Protein AF-A0A919UMD5-F1 (afdb_monomer)

Radius of gyration: 18.39 Å; Cα contacts (8 Å, |Δi|>4): 105; chains: 1; bounding box: 51×34×50 Å

Nearest PDB structures (foldseek):
  8zgt-assembly1_B  TM=4.978E-01  e=3.846E-01  Rattus norvegicus
  8yrj-assembly1_B  TM=5.321E-01  e=6.167E-01  Mus musculus
  2yfb-assembly1_A  TM=6.103E-01  e=1.505E+00  Pseudomonas putida KT2440
  7tvb-assembly1_A  TM=2.562E-01  e=6.541E+00  Homo sapiens

Foldseek 3Di:
DDPPPPVVVCVLVVLLVVLLVLLVQLLVLLVVLVVVCVVVVVVVVCVVPPDPVVVCLSVVLSVLSVVLSVLSVVCVVVVDLVSLVVSLVSLVVSLVSLVVVVVVCVVVPPPPPDDPPDPSVVSSVSSNVSSVSSNVSSVCSSVPDDD

Organism: NCBI:txid1070424

Secondary structure (DSSP, 8-state):
---TTHHHHHHHHHHHHHHHHHHHHHHHHHHHHHHHHHHTTHHHHHTTS--SHHHHHHHHHHHHHHHHHHHHHHHHHH--HHHHHHHHHHHHHHHHHHHHHHHHHHHTTTS--SS--SSHHHHHHHHHHHHHHHHHHHHHHHHTS--

Structure (mmCIF, N/CA/C/O backbone):
data_AF-A0A919UMD5-F1
#
_entry.id   AF-A0A919UMD5-F1
#
loop_
_atom_site.group_PDB
_atom_site.id
_atom_site.type_symbol
_atom_site.label_atom_id
_atom_site.label_alt_id
_atom_site.label_comp_id
_atom_site.label_asym_id
_atom_site.label_entity_id
_atom_site.label_seq_id
_atom_site.pdbx_PDB_ins_code
_atom_site.Cartn_x
_atom_site.Cartn_y
_atom_site.Cartn_z
_atom_site.occupancy
_atom_site.B_iso_or_equiv
_atom_site.auth_seq_id
_atom_site.auth_comp_id
_atom_site.auth_asym_id
_atom_site.auth_atom_id
_atom_site.pdbx_PDB_model_num
ATOM 1 N N . MET A 1 1 ? -27.221 18.676 26.103 1.00 47.53 1 MET A N 1
ATOM 2 C CA . MET A 1 1 ? -26.793 17.332 25.653 1.00 47.53 1 MET A CA 1
ATOM 3 C C . MET A 1 1 ? -26.231 17.455 24.243 1.00 47.53 1 MET A C 1
ATOM 5 O O . MET A 1 1 ? -26.995 17.707 23.324 1.00 47.53 1 MET A O 1
ATOM 9 N N . ARG A 1 2 ? -24.902 17.397 24.080 1.00 59.81 2 ARG A N 1
ATOM 10 C CA . ARG A 1 2 ? -24.241 17.386 22.762 1.00 59.81 2 ARG A CA 1
ATOM 11 C C . ARG A 1 2 ? -24.218 15.945 22.226 1.00 59.81 2 ARG A C 1
ATOM 13 O O . ARG A 1 2 ? -23.910 15.051 23.014 1.00 59.81 2 ARG A O 1
ATOM 20 N N . PRO A 1 3 ? -24.485 15.699 20.934 1.00 51.59 3 PRO A N 1
ATOM 21 C CA . PRO A 1 3 ? -24.317 14.384 20.320 1.00 51.59 3 PRO A CA 1
ATOM 22 C C . PRO A 1 3 ? -22.816 14.078 20.128 1.00 51.59 3 PRO A C 1
ATOM 24 O O . PRO A 1 3 ? -22.292 14.134 19.024 1.00 51.59 3 PRO A O 1
ATOM 27 N N . MET A 1 4 ? -22.106 13.765 21.217 1.00 54.00 4 MET A N 1
ATOM 28 C CA . MET A 1 4 ? -20.642 13.551 21.252 1.00 54.00 4 MET A CA 1
ATOM 29 C C . MET A 1 4 ? -20.186 12.188 20.679 1.00 54.00 4 MET A C 1
ATOM 31 O O . MET A 1 4 ? -19.020 11.824 20.807 1.00 54.00 4 MET A O 1
ATOM 35 N N . GLY A 1 5 ? -21.090 11.404 20.080 1.00 57.06 5 GLY A N 1
ATOM 36 C CA . GLY A 1 5 ? -20.786 10.052 19.582 1.00 57.06 5 GLY A CA 1
ATOM 37 C C . GLY A 1 5 ? -20.466 9.964 18.086 1.00 57.06 5 GLY A C 1
ATOM 38 O O . GLY A 1 5 ? -19.832 9.008 17.652 1.00 57.06 5 GLY A O 1
ATOM 39 N N . GLY A 1 6 ? -20.900 10.939 17.280 1.00 58.72 6 GLY A N 1
ATOM 40 C CA . GLY A 1 6 ? -20.757 10.874 15.819 1.00 58.72 6 GLY A CA 1
ATOM 41 C C . GLY A 1 6 ? -19.375 11.286 15.308 1.00 58.72 6 GLY A C 1
ATOM 42 O O . GLY A 1 6 ? -18.856 10.678 14.373 1.00 58.72 6 GLY A O 1
ATOM 43 N N . GLU A 1 7 ? -18.770 12.304 15.921 1.00 61.91 7 GLU A N 1
ATOM 44 C CA . GLU A 1 7 ? -17.455 12.829 15.524 1.00 61.91 7 GLU A CA 1
ATOM 45 C C . GLU A 1 7 ? -16.326 11.885 15.941 1.00 61.91 7 GLU A C 1
ATOM 47 O O . GLU A 1 7 ? -15.497 11.526 15.115 1.00 61.91 7 GLU A O 1
ATOM 52 N N . THR A 1 8 ? -16.366 11.359 17.165 1.00 62.41 8 THR A N 1
ATOM 53 C CA . THR A 1 8 ? -15.371 10.407 17.687 1.00 62.41 8 THR A CA 1
ATOM 54 C C . THR A 1 8 ? -15.367 9.073 16.933 1.00 62.41 8 THR A C 1
ATOM 56 O O . THR A 1 8 ? -14.301 8.518 16.668 1.00 62.41 8 THR A O 1
ATOM 59 N N . TYR A 1 9 ? -16.535 8.574 16.509 1.00 60.91 9 TYR A N 1
ATOM 60 C CA . TYR A 1 9 ? -16.622 7.377 15.664 1.00 60.91 9 TYR A CA 1
ATOM 61 C C . TYR A 1 9 ? -16.077 7.630 14.250 1.00 60.91 9 TYR A C 1
ATOM 63 O O . TYR A 1 9 ? -15.362 6.795 13.693 1.00 60.91 9 TYR A O 1
ATOM 71 N N . ARG A 1 10 ? -16.372 8.805 13.674 1.00 63.84 10 ARG A N 1
ATOM 72 C CA . ARG A 1 10 ? -15.815 9.229 12.382 1.00 63.84 10 ARG A CA 1
ATOM 73 C C . ARG A 1 10 ? -14.301 9.386 12.444 1.00 63.84 10 ARG A C 1
ATOM 75 O O . ARG A 1 10 ? -13.633 8.904 11.540 1.00 63.84 10 ARG A O 1
ATOM 82 N N . GLU A 1 11 ? -13.768 9.985 13.503 1.00 63.88 11 GLU A N 1
ATOM 83 C CA . GLU A 1 11 ? -12.326 10.139 13.724 1.00 63.88 11 GLU A CA 1
ATOM 84 C C . GLU A 1 11 ? -11.624 8.784 13.901 1.00 63.88 11 GLU A C 1
ATOM 86 O O . GLU A 1 11 ? -10.586 8.548 13.280 1.00 63.88 11 GLU A O 1
ATOM 91 N N . GLY A 1 12 ? -12.226 7.858 14.658 1.00 69.06 12 GLY A N 1
ATOM 92 C CA . GLY A 1 12 ? -11.695 6.505 14.852 1.00 69.06 12 GLY A CA 1
ATOM 93 C C . GLY A 1 12 ? -11.675 5.658 13.573 1.00 69.06 12 GLY A C 1
ATOM 94 O O . GLY A 1 12 ? -10.725 4.911 13.339 1.00 69.06 12 GLY A O 1
ATOM 95 N N . ALA A 1 13 ? -12.686 5.799 12.709 1.00 75.38 13 ALA A N 1
ATOM 96 C CA . ALA A 1 13 ? -12.764 5.093 11.427 1.00 75.38 13 ALA A CA 1
ATOM 97 C C . ALA A 1 13 ? -12.018 5.804 10.280 1.00 75.38 13 ALA A C 1
ATOM 99 O O . ALA A 1 13 ? -11.742 5.188 9.248 1.00 75.38 13 ALA A O 1
ATOM 100 N N . PHE A 1 14 ? -11.654 7.079 10.443 1.00 86.88 14 PHE A N 1
ATOM 101 C CA . PHE A 1 14 ? -11.037 7.880 9.387 1.00 86.88 14 PHE A CA 1
ATOM 102 C C . PHE A 1 14 ? -9.662 7.348 8.980 1.00 86.88 14 PHE A C 1
ATOM 104 O O . PHE A 1 14 ? -9.440 7.061 7.805 1.00 86.88 14 PHE A O 1
ATOM 111 N N . VAL A 1 15 ? -8.746 7.159 9.937 1.00 89.50 15 VAL A N 1
ATOM 112 C CA . VAL A 1 15 ? -7.371 6.715 9.636 1.00 89.50 15 VAL A CA 1
ATOM 113 C C . VAL A 1 15 ? -7.352 5.346 8.937 1.00 89.50 15 VAL A C 1
ATOM 115 O O . VAL A 1 15 ? -6.678 5.236 7.910 1.00 89.50 15 VAL A O 1
ATOM 118 N N . PRO A 1 16 ? -8.117 4.324 9.379 1.00 89.62 16 PRO A N 1
ATOM 119 C CA . PRO A 1 16 ? -8.166 3.039 8.683 1.00 89.62 16 PRO A CA 1
ATOM 120 C C . PRO A 1 16 ? -8.703 3.097 7.245 1.00 89.62 16 PRO A C 1
ATOM 122 O O . PRO A 1 16 ? -8.211 2.377 6.371 1.00 89.62 16 PRO A O 1
ATOM 125 N N . ILE A 1 17 ? -9.684 3.967 6.981 1.00 91.06 17 ILE A N 1
ATOM 126 C CA . ILE A 1 17 ? -10.251 4.167 5.640 1.00 91.06 17 ILE A CA 1
ATOM 127 C C . ILE A 1 17 ? -9.259 4.910 4.741 1.00 91.06 17 ILE A C 1
ATOM 129 O O . ILE A 1 17 ? -9.050 4.520 3.593 1.00 91.06 17 ILE A O 1
ATOM 133 N N . VAL A 1 18 ? -8.605 5.953 5.257 1.00 93.75 18 VAL A N 1
ATOM 134 C CA . VAL A 1 18 ? -7.572 6.688 4.513 1.00 93.75 18 VAL A CA 1
ATOM 135 C C . VAL A 1 18 ? -6.376 5.776 4.219 1.00 93.75 18 VAL A C 1
ATOM 137 O O . VAL A 1 18 ? -5.844 5.816 3.110 1.00 93.75 18 VAL A O 1
ATOM 140 N N . ALA A 1 19 ? -6.005 4.894 5.155 1.00 92.69 19 ALA A N 1
ATOM 141 C CA . ALA A 1 19 ? -4.999 3.856 4.938 1.00 92.69 19 ALA A CA 1
ATOM 142 C C . ALA A 1 19 ? -5.387 2.931 3.776 1.00 92.69 19 ALA A C 1
ATOM 144 O O . ALA A 1 19 ? -4.575 2.702 2.879 1.00 92.69 19 ALA A O 1
ATOM 145 N N . LEU A 1 20 ? -6.638 2.453 3.754 1.00 93.25 20 LEU A N 1
ATOM 146 C CA . LEU A 1 20 ? -7.157 1.618 2.670 1.00 93.25 20 LEU A CA 1
ATOM 147 C C . LEU A 1 20 ? -7.097 2.350 1.322 1.00 93.25 20 LEU A C 1
ATOM 149 O O . LEU A 1 20 ? -6.622 1.784 0.341 1.00 93.25 20 LEU A O 1
ATOM 153 N N . ALA A 1 21 ? -7.540 3.608 1.269 1.00 93.50 21 ALA A N 1
ATOM 154 C CA . ALA A 1 21 ? -7.534 4.405 0.044 1.00 93.50 21 ALA A CA 1
ATOM 155 C C . ALA A 1 21 ? -6.109 4.649 -0.484 1.00 93.50 21 ALA A C 1
ATOM 157 O O . ALA A 1 21 ? -5.849 4.464 -1.675 1.00 93.50 21 ALA A O 1
ATOM 158 N N . ALA A 1 22 ? -5.170 5.007 0.398 1.00 92.50 22 ALA A N 1
ATOM 159 C CA . ALA A 1 22 ? -3.763 5.184 0.044 1.00 92.50 22 ALA A CA 1
ATOM 160 C C . ALA A 1 22 ? -3.136 3.875 -0.461 1.00 92.50 22 ALA A C 1
ATOM 162 O O . ALA A 1 22 ? -2.415 3.872 -1.461 1.00 92.50 22 ALA A O 1
ATOM 163 N N . TRP A 1 23 ? -3.447 2.751 0.190 1.00 95.25 23 TRP A N 1
ATOM 164 C CA . TRP A 1 23 ? -2.954 1.437 -0.213 1.00 95.25 23 TRP A CA 1
ATOM 165 C C . TRP A 1 23 ? -3.541 1.002 -1.562 1.00 95.25 23 TRP A C 1
ATOM 167 O O . TRP A 1 23 ? -2.799 0.549 -2.432 1.00 95.25 23 TRP A O 1
ATOM 177 N N . LEU A 1 24 ? -4.838 1.214 -1.799 1.00 93.50 24 LEU A N 1
ATOM 178 C CA . LEU A 1 24 ? -5.470 0.964 -3.098 1.00 93.50 24 LEU A CA 1
ATOM 179 C C . LEU A 1 24 ? -4.821 1.791 -4.209 1.00 93.50 24 LEU A C 1
ATOM 181 O O . LEU A 1 24 ? -4.484 1.246 -5.259 1.00 93.50 24 LEU A O 1
ATOM 185 N N . LEU A 1 25 ? -4.581 3.083 -3.970 1.00 93.00 25 LEU A N 1
ATOM 186 C CA . LEU A 1 25 ? -3.868 3.937 -4.917 1.00 93.00 25 LEU A CA 1
ATOM 187 C C . LEU A 1 25 ? -2.471 3.377 -5.220 1.00 93.00 25 LEU A C 1
ATOM 189 O O . LEU A 1 25 ? -2.107 3.235 -6.388 1.00 93.00 25 LEU A O 1
ATOM 193 N N . ALA A 1 26 ? -1.709 2.999 -4.189 1.00 90.62 26 ALA A N 1
ATOM 194 C CA . ALA A 1 26 ? -0.398 2.381 -4.363 1.00 90.62 26 ALA A CA 1
ATOM 195 C C . ALA A 1 26 ? -0.486 1.093 -5.199 1.00 90.62 26 ALA A C 1
ATOM 197 O O . ALA A 1 26 ? 0.316 0.910 -6.118 1.00 90.62 26 ALA A O 1
ATOM 198 N N . ALA A 1 27 ? -1.477 0.237 -4.933 1.00 89.94 27 ALA A N 1
ATOM 199 C CA . ALA A 1 27 ? -1.697 -1.015 -5.649 1.00 89.94 27 ALA A CA 1
ATOM 200 C C . ALA A 1 27 ? -2.029 -0.781 -7.130 1.00 89.94 27 ALA A C 1
ATOM 202 O O . ALA A 1 27 ? -1.385 -1.375 -7.995 1.00 89.94 27 A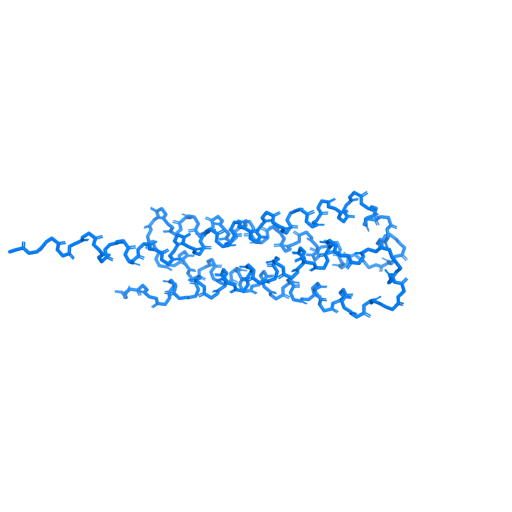LA A O 1
ATOM 203 N N . PHE A 1 28 ? -2.957 0.128 -7.447 1.00 91.75 28 PHE A N 1
ATOM 204 C CA . PHE A 1 28 ? -3.314 0.444 -8.834 1.00 91.75 28 PHE A CA 1
ATOM 205 C C . PHE A 1 28 ? -2.136 1.022 -9.619 1.00 91.75 28 PHE A C 1
ATOM 207 O O . PHE A 1 28 ? -1.865 0.581 -10.738 1.00 91.75 28 PHE A O 1
ATOM 214 N N . VAL A 1 29 ? -1.391 1.965 -9.031 1.00 88.69 29 VAL A N 1
ATOM 215 C CA . VAL A 1 29 ? -0.201 2.531 -9.683 1.00 88.69 29 VAL A CA 1
ATOM 216 C C . VAL A 1 29 ? 0.875 1.453 -9.870 1.00 88.69 29 VAL A C 1
ATOM 218 O O . VAL A 1 29 ? 1.492 1.384 -10.933 1.00 88.69 29 VAL A O 1
ATOM 221 N N . GLY A 1 30 ? 1.068 0.568 -8.886 1.00 85.31 30 GLY A N 1
ATOM 222 C CA . GLY A 1 30 ? 2.010 -0.552 -8.971 1.00 85.31 30 GLY A CA 1
ATOM 223 C C . GLY A 1 30 ? 1.658 -1.545 -10.083 1.00 85.31 30 GLY A C 1
ATOM 224 O O . GLY A 1 30 ? 2.518 -1.907 -10.886 1.00 85.31 30 GLY A O 1
ATOM 225 N N . ILE A 1 31 ? 0.381 -1.925 -10.196 1.00 87.88 31 ILE A N 1
ATOM 226 C CA . ILE A 1 31 ? -0.125 -2.794 -11.270 1.00 87.88 31 ILE A CA 1
ATOM 227 C C . ILE A 1 31 ? 0.053 -2.124 -12.637 1.00 87.88 31 ILE A C 1
ATOM 229 O O . ILE A 1 31 ? 0.506 -2.769 -13.581 1.00 87.88 31 ILE A O 1
ATOM 233 N N . TYR A 1 32 ? -0.233 -0.824 -12.752 1.00 86.81 32 TYR A N 1
ATOM 234 C CA . TYR A 1 32 ? -0.008 -0.071 -13.987 1.00 86.81 32 TYR A CA 1
ATOM 235 C C . TYR A 1 32 ? 1.472 -0.067 -14.405 1.00 86.81 32 TYR A C 1
ATOM 237 O O . TYR A 1 32 ? 1.793 -0.277 -15.578 1.00 86.81 32 TYR A O 1
ATOM 245 N N . LEU A 1 33 ? 2.392 0.131 -13.454 1.00 84.75 33 LEU A N 1
ATOM 246 C CA . LEU A 1 33 ? 3.833 0.052 -13.705 1.00 84.75 33 LEU A CA 1
ATOM 247 C C . LEU A 1 33 ? 4.252 -1.347 -14.173 1.00 84.75 33 LEU A C 1
ATOM 249 O O . LEU A 1 33 ? 5.007 -1.457 -15.142 1.00 84.75 33 LEU A O 1
ATOM 253 N N . LEU A 1 34 ? 3.724 -2.398 -13.538 1.00 84.81 34 LEU A N 1
ATOM 254 C CA . LEU A 1 34 ? 3.973 -3.787 -13.923 1.00 84.81 34 LEU A CA 1
ATOM 255 C C . LEU A 1 34 ? 3.461 -4.080 -15.339 1.00 84.81 34 LEU A C 1
ATOM 257 O O . LEU A 1 34 ? 4.195 -4.639 -16.153 1.00 84.81 34 LEU A O 1
ATOM 261 N N . TYR A 1 35 ? 2.244 -3.641 -15.663 1.00 84.81 35 TYR A N 1
ATOM 262 C CA . TYR A 1 35 ? 1.650 -3.792 -16.991 1.00 84.81 35 TYR A CA 1
ATOM 263 C C . TYR A 1 35 ? 2.474 -3.088 -18.075 1.00 84.81 35 TYR A C 1
ATOM 265 O O . TYR A 1 35 ? 2.750 -3.670 -19.126 1.00 84.81 35 TYR A O 1
ATOM 273 N N . ARG A 1 36 ? 2.920 -1.848 -17.825 1.00 82.19 36 ARG A N 1
ATOM 274 C CA . ARG A 1 36 ? 3.773 -1.113 -18.773 1.00 82.19 36 ARG A CA 1
ATOM 275 C C . ARG A 1 36 ? 5.127 -1.775 -18.971 1.00 82.19 36 ARG A C 1
ATOM 277 O O . ARG A 1 36 ? 5.613 -1.831 -20.098 1.00 82.19 36 ARG A O 1
ATOM 284 N N . TRP A 1 37 ? 5.726 -2.285 -17.899 1.00 80.06 37 TRP A N 1
ATOM 285 C CA . TRP A 1 37 ? 6.974 -3.036 -17.985 1.00 80.06 37 TRP A CA 1
ATOM 286 C C . TRP A 1 37 ? 6.803 -4.328 -18.797 1.00 80.06 37 TRP A C 1
ATOM 288 O O . TRP A 1 37 ? 7.636 -4.628 -19.653 1.00 80.06 37 TRP A O 1
ATOM 298 N N . LEU A 1 38 ? 5.695 -5.047 -18.595 1.00 79.88 38 LEU A N 1
ATOM 299 C CA . LEU A 1 38 ? 5.366 -6.262 -19.338 1.00 79.88 38 LEU A CA 1
ATOM 300 C C . LEU A 1 38 ? 5.149 -5.971 -20.833 1.00 79.88 38 LEU A C 1
ATOM 302 O O . LEU A 1 38 ? 5.767 -6.611 -21.682 1.00 79.88 38 LEU A O 1
ATOM 306 N N . SER A 1 39 ? 4.358 -4.938 -21.140 1.00 78.81 39 SER A N 1
ATOM 307 C CA . SER A 1 39 ? 4.057 -4.485 -22.507 1.00 78.81 39 SER A CA 1
ATOM 308 C C . SER A 1 39 ? 5.297 -3.972 -23.250 1.00 78.81 39 S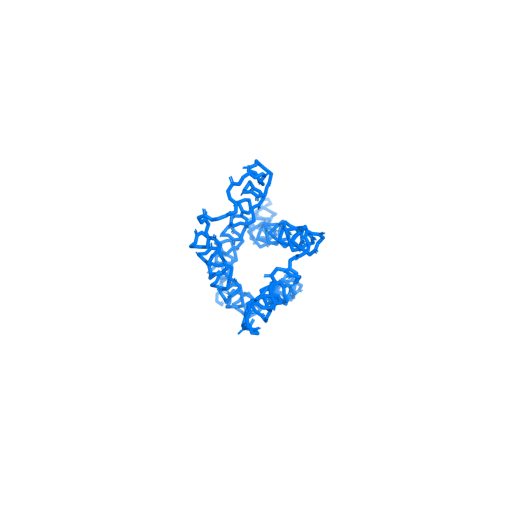ER A C 1
ATOM 310 O O . SER A 1 39 ? 5.401 -4.108 -24.463 1.00 78.81 39 SER A O 1
ATOM 312 N N . GLY A 1 40 ? 6.269 -3.413 -22.522 1.00 69.44 40 GLY A N 1
ATOM 313 C CA . GLY A 1 40 ? 7.555 -2.955 -23.058 1.00 69.44 40 GLY A CA 1
ATOM 314 C C . GLY A 1 40 ? 8.593 -4.064 -23.284 1.00 69.44 40 GLY A C 1
ATOM 315 O O . GLY A 1 40 ? 9.758 -3.758 -23.542 1.00 69.44 40 GLY A O 1
ATOM 316 N N . GLY A 1 41 ? 8.215 -5.342 -23.155 1.00 65.88 41 GLY A N 1
ATOM 317 C CA . GLY A 1 41 ? 9.124 -6.476 -23.342 1.00 65.88 41 GLY A CA 1
ATOM 318 C C . GLY A 1 41 ? 10.019 -6.761 -22.131 1.00 65.88 41 GLY A C 1
ATOM 319 O O . GLY A 1 41 ? 11.132 -7.266 -22.292 1.00 65.88 41 GLY A O 1
ATOM 320 N N . GLY A 1 42 ? 9.551 -6.441 -20.920 1.00 66.44 42 GLY A N 1
ATOM 321 C CA . GLY A 1 42 ? 10.268 -6.653 -19.663 1.00 66.44 42 GLY A CA 1
ATOM 322 C C . GLY A 1 42 ? 10.814 -8.072 -19.488 1.00 66.44 42 GLY A C 1
ATOM 323 O O . GLY A 1 42 ? 11.984 -8.222 -19.138 1.00 66.44 42 GLY A O 1
ATOM 324 N N . LEU A 1 43 ? 10.023 -9.098 -19.832 1.00 65.31 43 LEU A N 1
ATOM 325 C CA . LEU A 1 43 ? 10.464 -10.503 -19.816 1.00 65.31 43 LEU A CA 1
ATOM 326 C C . LEU A 1 43 ? 11.623 -10.754 -20.792 1.00 65.31 43 LEU A C 1
ATOM 328 O O . LEU A 1 43 ? 12.647 -11.302 -20.398 1.00 65.31 43 LEU A O 1
ATOM 332 N N . ARG A 1 44 ? 11.531 -10.245 -22.026 1.00 60.72 44 ARG A N 1
ATOM 333 C CA . ARG A 1 44 ? 12.566 -10.422 -23.061 1.00 60.72 44 ARG A CA 1
ATOM 334 C C . ARG A 1 44 ? 13.897 -9.745 -22.701 1.00 60.72 44 ARG A C 1
ATOM 336 O O . ARG A 1 44 ? 14.954 -10.212 -23.110 1.00 60.72 44 ARG A O 1
ATOM 343 N N . ARG A 1 45 ? 13.866 -8.651 -21.925 1.00 59.59 45 ARG A N 1
ATOM 344 C CA . ARG A 1 45 ? 15.067 -7.995 -21.360 1.00 59.59 45 ARG A CA 1
ATOM 345 C C . ARG A 1 45 ? 15.633 -8.717 -20.128 1.00 59.59 45 ARG A C 1
ATOM 347 O O . ARG A 1 45 ? 16.774 -8.444 -19.763 1.00 59.59 45 ARG A O 1
ATOM 354 N N . GLN A 1 46 ? 14.849 -9.566 -19.459 1.00 59.72 46 GLN A N 1
ATOM 355 C CA . GLN A 1 46 ? 15.307 -10.390 -18.334 1.00 59.72 46 GLN A CA 1
ATOM 356 C C . GLN A 1 46 ? 15.893 -11.724 -18.803 1.00 59.72 46 GLN A C 1
ATOM 358 O O . GLN A 1 46 ? 16.867 -12.157 -18.204 1.00 59.72 46 GLN A O 1
ATOM 363 N N . ASP A 1 47 ? 15.393 -12.323 -19.891 1.00 55.28 47 ASP A N 1
ATOM 364 C CA . ASP A 1 47 ? 15.922 -13.586 -20.444 1.00 55.28 47 ASP A CA 1
ATOM 365 C C . ASP A 1 47 ? 17.403 -13.509 -20.851 1.00 55.28 47 ASP A C 1
ATOM 367 O O . ASP A 1 47 ? 18.118 -14.508 -20.830 1.00 55.28 47 ASP A O 1
ATOM 371 N N . THR A 1 48 ? 17.911 -12.314 -21.160 1.00 53.69 48 THR A N 1
ATOM 372 C CA . THR A 1 48 ? 19.338 -12.094 -21.447 1.00 53.69 48 THR A CA 1
ATOM 373 C C . THR A 1 48 ? 20.214 -12.023 -20.189 1.00 53.69 48 THR A C 1
ATOM 375 O O . THR A 1 48 ? 21.439 -12.012 -20.293 1.00 53.69 48 THR A O 1
ATOM 378 N N . LYS A 1 49 ? 19.619 -11.995 -18.988 1.00 54.38 49 LYS A N 1
ATOM 379 C CA . LYS A 1 49 ? 20.310 -12.062 -17.694 1.00 54.38 49 LYS A CA 1
ATOM 380 C C . LYS A 1 49 ? 19.900 -13.347 -16.977 1.00 54.38 49 LYS A C 1
ATOM 382 O O . LYS A 1 49 ? 18.783 -13.458 -16.492 1.00 54.38 49 LYS A O 1
ATOM 387 N N . VAL A 1 50 ? 20.835 -14.292 -16.855 1.00 47.94 50 VAL A N 1
ATOM 388 C CA . VAL A 1 50 ? 20.676 -15.623 -16.224 1.00 47.94 50 VAL A CA 1
ATOM 389 C C . VAL A 1 50 ? 20.455 -15.523 -14.703 1.00 47.94 50 VAL A C 1
ATOM 391 O O . VAL A 1 50 ? 21.223 -16.022 -13.889 1.00 47.94 50 VAL A O 1
ATOM 394 N N . THR A 1 51 ? 19.404 -14.837 -14.273 1.00 49.91 51 THR A N 1
ATOM 395 C CA . THR A 1 51 ? 19.017 -14.735 -12.870 1.00 49.91 51 THR A CA 1
ATOM 396 C C . THR A 1 51 ? 17.520 -14.990 -12.784 1.00 49.91 51 THR A C 1
ATOM 398 O O . THR A 1 51 ? 16.729 -14.165 -13.224 1.00 49.91 51 THR A O 1
ATOM 401 N N . ARG A 1 52 ? 17.110 -16.122 -12.195 1.00 52.53 52 ARG A N 1
ATOM 402 C CA . ARG A 1 52 ? 15.692 -16.392 -11.867 1.00 52.53 52 ARG A CA 1
ATOM 403 C C . ARG A 1 52 ? 15.150 -15.481 -10.754 1.00 52.53 52 ARG A C 1
ATOM 405 O O . ARG A 1 52 ? 13.946 -15.313 -10.596 1.00 52.53 52 ARG A O 1
ATOM 412 N N . PHE A 1 53 ? 16.059 -14.888 -9.990 1.00 53.75 53 PHE A N 1
ATOM 413 C CA . PHE A 1 53 ? 15.804 -14.031 -8.836 1.00 53.75 53 PHE A CA 1
ATOM 414 C C . PHE A 1 53 ? 14.933 -12.776 -9.114 1.00 53.75 53 PHE A C 1
ATOM 416 O O . PHE A 1 53 ? 14.023 -12.513 -8.332 1.00 53.75 53 PHE A O 1
ATOM 423 N N . PRO A 1 54 ? 15.130 -11.998 -10.200 1.00 68.38 54 PRO A N 1
ATOM 424 C CA . PRO A 1 54 ? 14.309 -10.822 -10.502 1.00 68.38 54 PRO A CA 1
ATOM 425 C C . PRO A 1 54 ? 12.833 -11.109 -10.793 1.00 68.38 54 PRO A C 1
ATOM 427 O O . PRO A 1 54 ? 12.001 -10.309 -10.384 1.00 68.38 54 PRO A O 1
ATOM 430 N N . ILE A 1 55 ? 12.478 -12.224 -11.442 1.00 72.81 55 ILE A N 1
ATOM 431 C CA . ILE A 1 55 ? 11.067 -12.529 -11.745 1.00 72.81 55 ILE A CA 1
ATOM 432 C C . ILE A 1 55 ? 10.304 -12.830 -10.454 1.00 72.81 55 ILE A C 1
ATOM 434 O O . ILE A 1 55 ? 9.262 -12.228 -10.203 1.00 72.81 55 ILE A O 1
ATOM 438 N N . ALA A 1 56 ? 10.852 -13.708 -9.608 1.00 77.88 56 ALA A N 1
ATOM 439 C CA . ALA A 1 56 ? 10.245 -14.038 -8.322 1.00 77.88 56 ALA A CA 1
ATOM 440 C C . ALA A 1 56 ? 10.050 -12.786 -7.457 1.00 77.88 56 ALA A C 1
ATOM 442 O O . ALA A 1 56 ? 8.991 -12.620 -6.865 1.00 77.88 56 ALA A O 1
ATOM 443 N N . LEU A 1 57 ? 11.031 -11.877 -7.445 1.00 78.88 57 LEU A N 1
ATOM 444 C CA . LEU A 1 57 ? 10.923 -10.594 -6.755 1.00 78.88 57 LEU A CA 1
ATOM 445 C C . LEU A 1 57 ? 9.775 -9.743 -7.334 1.00 78.88 57 LEU A C 1
ATOM 447 O O . LEU A 1 57 ? 8.926 -9.279 -6.579 1.00 78.88 57 LEU A O 1
ATOM 451 N N . ILE A 1 58 ? 9.730 -9.553 -8.663 1.00 81.38 58 ILE A N 1
ATOM 452 C CA . ILE A 1 58 ? 8.742 -8.704 -9.363 1.00 81.38 58 ILE A CA 1
ATOM 453 C C . ILE A 1 58 ? 7.306 -9.172 -9.119 1.00 81.38 58 ILE A C 1
ATOM 455 O O . ILE A 1 58 ? 6.428 -8.331 -8.956 1.00 81.38 58 ILE A O 1
ATOM 459 N N . PHE A 1 59 ? 7.066 -10.483 -9.065 1.00 84.81 59 PHE A N 1
ATOM 460 C CA . PHE A 1 59 ? 5.738 -11.034 -8.789 1.00 84.81 59 PHE A CA 1
ATOM 461 C C . PHE A 1 59 ? 5.436 -11.181 -7.295 1.00 84.81 59 PHE A C 1
ATOM 463 O O . PHE A 1 59 ? 4.275 -11.055 -6.908 1.00 84.81 59 PHE A O 1
ATOM 470 N N . SER A 1 60 ? 6.440 -11.395 -6.438 1.00 87.19 60 SER A N 1
ATOM 471 C CA . SER A 1 60 ? 6.201 -11.531 -4.998 1.00 87.19 60 SER A CA 1
ATOM 472 C C . SER A 1 60 ? 5.669 -10.240 -4.392 1.00 87.19 60 SER A C 1
ATOM 474 O O . SER A 1 60 ? 4.722 -10.296 -3.617 1.00 87.19 60 SER A O 1
ATOM 476 N N . HIS A 1 61 ? 6.203 -9.082 -4.787 1.00 89.31 61 HIS A N 1
ATOM 477 C CA . HIS A 1 61 ? 5.762 -7.782 -4.277 1.00 89.31 61 HIS A CA 1
ATOM 478 C C . HIS A 1 61 ? 4.255 -7.503 -4.478 1.00 89.31 61 HIS A C 1
ATOM 480 O O . HIS A 1 61 ? 3.577 -7.272 -3.476 1.00 89.31 61 HIS A O 1
ATOM 486 N N . PRO A 1 62 ? 3.687 -7.539 -5.703 1.00 89.12 62 PRO A N 1
ATOM 487 C CA . PRO A 1 62 ? 2.264 -7.282 -5.915 1.00 89.12 62 PRO A CA 1
ATOM 488 C C . PRO A 1 62 ? 1.375 -8.358 -5.285 1.00 89.12 62 PRO A C 1
ATOM 490 O O . PRO A 1 62 ? 0.329 -8.020 -4.741 1.00 89.12 62 PRO A O 1
ATOM 493 N N . VAL A 1 63 ? 1.792 -9.631 -5.292 1.00 91.81 63 VAL A N 1
ATOM 494 C CA . VAL A 1 63 ? 1.034 -10.707 -4.631 1.00 91.81 63 VAL A CA 1
ATOM 495 C C . VAL A 1 63 ? 0.956 -10.459 -3.127 1.00 91.81 63 VAL A C 1
ATOM 497 O O . VAL A 1 63 ? -0.134 -10.466 -2.564 1.00 91.81 63 VAL A O 1
ATOM 500 N N . LEU A 1 64 ? 2.083 -10.163 -2.474 1.00 91.94 64 LEU A N 1
ATOM 501 C CA . LEU A 1 64 ? 2.096 -9.839 -1.047 1.00 91.94 64 LEU A CA 1
ATOM 502 C C . LEU A 1 64 ? 1.315 -8.553 -0.745 1.00 91.94 64 LEU A C 1
ATOM 504 O O . LEU A 1 64 ? 0.637 -8.488 0.277 1.00 91.94 64 LEU A O 1
ATOM 508 N N . ALA A 1 65 ? 1.375 -7.549 -1.627 1.00 91.44 65 ALA A N 1
ATOM 509 C CA . ALA A 1 65 ? 0.629 -6.305 -1.464 1.00 91.44 65 ALA A CA 1
ATOM 510 C C . ALA A 1 65 ? -0.886 -6.547 -1.486 1.00 91.44 65 ALA A C 1
ATOM 512 O O . ALA A 1 65 ? -1.593 -6.016 -0.632 1.00 91.44 65 ALA A O 1
ATOM 513 N N . VAL A 1 66 ? -1.375 -7.380 -2.411 1.00 93.00 66 VAL A N 1
ATOM 514 C CA . VAL A 1 66 ? -2.792 -7.769 -2.489 1.00 93.00 66 VAL A CA 1
ATOM 515 C C . VAL A 1 66 ? -3.197 -8.619 -1.286 1.00 93.00 66 VAL A C 1
ATOM 517 O O . VAL A 1 66 ? -4.244 -8.372 -0.694 1.00 93.00 66 VAL A O 1
ATOM 520 N N . THR A 1 67 ? -2.360 -9.573 -0.871 1.00 94.50 67 THR A N 1
ATOM 521 C CA . THR A 1 67 ? -2.619 -10.383 0.327 1.00 94.50 67 THR A CA 1
ATOM 522 C C . THR A 1 67 ? -2.726 -9.506 1.575 1.00 94.50 67 THR A C 1
ATOM 524 O O . THR A 1 67 ? -3.694 -9.621 2.320 1.00 94.50 67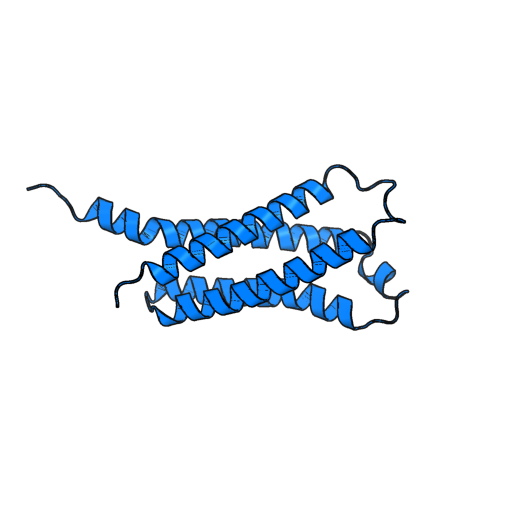 THR A O 1
ATOM 527 N N . GLY A 1 68 ? -1.779 -8.587 1.787 1.00 92.69 68 GLY A N 1
ATOM 528 C CA . GLY A 1 68 ? -1.812 -7.650 2.912 1.00 92.69 68 GLY A CA 1
ATOM 529 C C . GLY A 1 68 ? -3.042 -6.743 2.882 1.00 92.69 68 GLY A C 1
ATOM 530 O O . GLY A 1 68 ? -3.671 -6.538 3.918 1.00 92.69 68 GLY A O 1
ATOM 531 N N . LEU A 1 69 ? -3.433 -6.272 1.695 1.00 92.94 69 LEU A N 1
ATOM 532 C CA . LEU A 1 69 ? -4.646 -5.481 1.504 1.00 92.94 69 LEU A CA 1
ATOM 533 C C . LEU A 1 69 ? -5.910 -6.281 1.860 1.00 92.94 69 LEU A C 1
ATOM 535 O O . LEU A 1 69 ? -6.816 -5.743 2.490 1.00 92.94 69 LEU A O 1
ATOM 539 N N . GLY A 1 70 ? -5.960 -7.571 1.516 1.00 94.44 70 GLY A N 1
ATOM 540 C CA . GLY A 1 70 ? -7.044 -8.472 1.917 1.00 94.44 70 GLY A CA 1
ATOM 541 C C . GLY A 1 70 ? -7.121 -8.661 3.434 1.00 94.44 70 GLY A C 1
ATOM 542 O O . GLY A 1 70 ? -8.203 -8.585 4.012 1.00 94.44 70 GLY A O 1
ATOM 543 N N . VAL A 1 71 ? -5.972 -8.820 4.100 1.00 95.19 71 VAL A N 1
ATOM 544 C CA . VAL A 1 71 ? -5.897 -8.880 5.572 1.00 95.19 71 VAL A CA 1
ATOM 545 C C . VAL A 1 71 ? -6.350 -7.555 6.200 1.00 95.19 71 VAL A C 1
ATOM 547 O O . VAL A 1 71 ? -7.069 -7.560 7.198 1.00 95.19 71 VAL A O 1
ATOM 550 N N . TRP A 1 72 ? -5.998 -6.414 5.600 1.00 95.31 72 TRP A N 1
ATOM 551 C CA . TRP A 1 72 ? -6.478 -5.100 6.038 1.00 95.31 72 TRP A CA 1
ATOM 552 C C . TRP A 1 72 ? -7.992 -4.943 5.864 1.00 95.31 72 TRP A C 1
ATOM 554 O O . TRP A 1 72 ? -8.672 -4.443 6.755 1.00 95.31 72 TRP A O 1
ATOM 564 N N . ALA A 1 73 ? -8.550 -5.416 4.750 1.00 92.38 73 ALA A N 1
ATOM 565 C CA . ALA A 1 73 ? -9.994 -5.431 4.546 1.00 92.38 73 ALA A CA 1
ATOM 566 C C . ALA A 1 73 ? -10.698 -6.308 5.598 1.00 92.38 73 ALA A C 1
ATOM 568 O O . ALA A 1 73 ? -11.709 -5.889 6.159 1.00 92.38 73 ALA A O 1
ATOM 569 N N . ALA A 1 74 ? -10.122 -7.466 5.942 1.00 92.94 74 ALA A N 1
ATOM 570 C CA . ALA A 1 74 ? -10.620 -8.315 7.023 1.00 92.94 74 ALA A CA 1
ATOM 571 C C . ALA A 1 74 ? -10.568 -7.612 8.393 1.00 92.94 74 ALA A C 1
ATOM 573 O O . ALA A 1 74 ? -11.489 -7.764 9.198 1.00 92.94 74 ALA A O 1
ATOM 574 N N . PHE A 1 75 ? -9.539 -6.799 8.661 1.00 91.44 75 PHE A N 1
ATOM 575 C CA . PHE A 1 75 ? -9.506 -5.933 9.844 1.00 91.44 75 PHE A CA 1
ATOM 576 C C . PHE A 1 75 ? -10.691 -4.959 9.860 1.00 91.44 75 PHE A C 1
ATOM 578 O O . PHE A 1 75 ? -11.371 -4.863 10.877 1.00 91.44 75 PHE A O 1
ATOM 585 N N . LEU A 1 76 ? -10.988 -4.290 8.742 1.00 90.62 76 LEU A N 1
ATOM 586 C CA . LEU A 1 76 ? -12.104 -3.340 8.667 1.00 90.62 76 LEU A CA 1
ATOM 587 C C . LEU A 1 76 ? -13.471 -4.005 8.885 1.00 90.62 76 LEU A C 1
ATOM 589 O O . LEU A 1 76 ? -14.365 -3.373 9.440 1.00 90.62 76 LEU A O 1
ATOM 593 N N . THR A 1 77 ? -13.642 -5.267 8.481 1.00 92.19 77 THR A N 1
ATOM 594 C CA . THR A 1 77 ? -14.909 -5.993 8.672 1.00 92.19 77 THR A CA 1
ATOM 595 C C . THR A 1 77 ? -15.046 -6.625 10.054 1.00 92.19 77 THR A C 1
ATOM 597 O O . THR A 1 77 ? -16.154 -6.734 10.566 1.00 92.19 77 THR A O 1
ATOM 600 N N . THR A 1 78 ? -13.943 -7.085 10.650 1.00 90.38 78 THR A N 1
ATOM 601 C CA . THR A 1 78 ? -13.967 -7.813 11.935 1.00 90.38 78 THR A CA 1
ATOM 602 C C . THR A 1 78 ? -13.677 -6.925 13.141 1.00 90.38 78 THR A C 1
ATOM 604 O O . THR A 1 78 ? -13.997 -7.298 14.264 1.00 90.38 78 THR A O 1
ATOM 607 N N . GLY A 1 79 ? -13.015 -5.783 12.938 1.00 85.00 79 GLY A N 1
ATOM 608 C CA . GLY A 1 79 ? -12.498 -4.926 14.005 1.00 85.00 79 GLY A CA 1
ATOM 609 C C . GLY A 1 79 ? -11.378 -5.568 14.834 1.00 85.00 79 GLY A C 1
ATOM 610 O O . GLY A 1 79 ? -10.921 -4.977 15.812 1.00 85.00 79 GLY A O 1
ATOM 611 N N . GLN A 1 80 ? -10.913 -6.774 14.483 1.00 87.38 80 GLN A N 1
ATOM 612 C CA . GLN A 1 80 ? -9.987 -7.509 15.336 1.00 87.38 80 GLN A CA 1
ATOM 613 C C . GLN A 1 80 ? -8.562 -6.965 15.200 1.00 87.38 80 GLN A C 1
ATOM 615 O O . GLN A 1 80 ? -7.947 -7.008 14.132 1.00 87.38 80 GLN A O 1
ATOM 620 N N . ARG A 1 81 ? -7.989 -6.534 16.326 1.00 87.44 81 ARG A N 1
ATOM 621 C CA . ARG A 1 81 ? -6.651 -5.927 16.402 1.00 87.44 81 ARG A CA 1
ATOM 622 C C . ARG A 1 81 ? -5.536 -6.766 15.768 1.00 87.44 81 ARG A C 1
ATOM 624 O O . ARG A 1 81 ? -4.593 -6.205 15.214 1.00 87.44 81 ARG A O 1
ATOM 631 N N . TRP A 1 82 ? -5.621 -8.094 15.836 1.00 90.56 82 TRP A N 1
ATOM 632 C CA . TRP A 1 82 ? -4.577 -8.965 15.290 1.00 90.56 82 TRP A CA 1
ATOM 633 C C . TRP A 1 82 ? -4.475 -8.880 13.761 1.00 90.56 82 TRP A C 1
ATOM 635 O O . TRP A 1 82 ? -3.364 -8.945 13.240 1.00 90.56 82 TRP A O 1
ATOM 645 N N . TYR A 1 83 ? -5.586 -8.655 13.047 1.00 90.19 83 TYR A N 1
ATOM 646 C CA . TYR A 1 83 ? -5.560 -8.472 11.593 1.00 90.19 83 TYR A CA 1
ATOM 647 C C . TYR A 1 83 ? -4.812 -7.192 11.203 1.00 90.19 83 TYR A C 1
ATOM 649 O O . TYR A 1 83 ? -4.043 -7.212 10.246 1.00 90.19 83 TYR A O 1
ATOM 657 N N . ALA A 1 84 ? -4.963 -6.101 11.964 1.00 90.06 84 ALA A N 1
ATOM 658 C CA . ALA A 1 84 ? -4.238 -4.853 11.707 1.00 90.06 84 ALA A CA 1
ATOM 659 C C . ALA A 1 84 ? -2.716 -5.044 11.820 1.00 90.06 84 ALA A C 1
ATOM 661 O O . ALA A 1 84 ? -1.966 -4.620 10.941 1.00 90.06 84 ALA A O 1
ATOM 662 N N . TRP A 1 85 ? -2.258 -5.745 12.862 1.00 94.25 85 TRP A N 1
ATOM 663 C CA . TRP A 1 85 ? -0.838 -6.074 13.031 1.00 94.25 85 TRP A CA 1
ATOM 664 C C . TRP A 1 85 ? -0.332 -7.046 11.966 1.00 94.25 85 TRP A C 1
ATOM 666 O O . TRP A 1 85 ? 0.751 -6.841 11.421 1.00 94.25 85 TRP A O 1
ATOM 676 N N . ALA A 1 86 ? -1.113 -8.072 11.620 1.00 94.81 86 ALA A N 1
ATOM 677 C CA . ALA A 1 86 ? -0.758 -9.003 10.553 1.00 94.81 86 ALA A CA 1
ATOM 678 C C . ALA A 1 86 ? -0.590 -8.277 9.207 1.00 94.81 86 ALA A C 1
ATOM 680 O O . ALA A 1 86 ? 0.432 -8.442 8.539 1.00 94.81 86 ALA A O 1
ATOM 681 N N . ALA A 1 87 ? -1.542 -7.415 8.842 1.00 92.12 87 ALA A N 1
ATOM 682 C CA . ALA A 1 87 ? -1.461 -6.585 7.644 1.00 92.12 87 ALA A CA 1
ATOM 683 C C . ALA A 1 87 ? -0.239 -5.656 7.671 1.00 92.12 87 ALA A C 1
ATOM 685 O O . ALA A 1 87 ? 0.446 -5.531 6.659 1.00 92.12 87 ALA A O 1
ATOM 686 N N . PHE A 1 88 ? 0.079 -5.057 8.823 1.00 93.62 88 PHE A N 1
ATOM 687 C CA . PHE A 1 88 ? 1.272 -4.226 8.988 1.00 93.62 88 PHE A CA 1
ATOM 688 C C . PHE A 1 88 ? 2.578 -5.002 8.751 1.00 93.62 88 PHE A C 1
ATOM 690 O O . PHE A 1 88 ? 3.457 -4.527 8.027 1.00 93.62 88 PHE A O 1
ATOM 697 N N . PHE A 1 89 ? 2.719 -6.212 9.303 1.00 95.62 89 PHE A N 1
ATOM 698 C CA . PHE A 1 89 ? 3.909 -7.037 9.066 1.00 95.62 89 PHE A CA 1
ATOM 699 C C . PHE A 1 89 ? 4.040 -7.437 7.595 1.00 95.62 89 PHE A C 1
ATOM 701 O O . PHE A 1 89 ? 5.129 -7.340 7.025 1.00 95.62 89 PHE A O 1
ATOM 708 N N . VAL A 1 90 ? 2.931 -7.806 6.946 1.00 93.81 90 VAL A N 1
ATOM 709 C CA . VAL A 1 90 ? 2.921 -8.081 5.502 1.00 93.81 90 VAL A CA 1
ATOM 710 C C . VAL A 1 90 ? 3.327 -6.833 4.715 1.00 93.81 90 VAL A C 1
ATOM 712 O O . VAL A 1 90 ? 4.204 -6.910 3.855 1.00 93.81 90 VAL A O 1
ATOM 715 N N . LEU A 1 91 ? 2.763 -5.669 5.042 1.00 91.88 91 LEU A N 1
ATOM 716 C CA . LEU A 1 91 ? 3.085 -4.399 4.393 1.00 91.88 91 LEU A CA 1
ATOM 717 C C . LEU A 1 91 ? 4.552 -3.988 4.603 1.00 91.88 91 LEU A C 1
ATOM 719 O O . LEU A 1 91 ? 5.166 -3.424 3.701 1.00 91.88 91 LEU A O 1
ATOM 723 N N . THR A 1 92 ? 5.151 -4.335 5.743 1.00 94.62 92 THR A N 1
ATOM 724 C CA . THR A 1 92 ? 6.591 -4.156 5.989 1.00 94.62 92 THR A CA 1
ATOM 725 C C . THR A 1 92 ? 7.425 -4.963 4.993 1.00 94.62 92 THR A C 1
ATOM 727 O O . THR A 1 92 ? 8.329 -4.422 4.356 1.00 94.62 92 THR A O 1
ATOM 730 N N . VAL A 1 93 ? 7.097 -6.243 4.792 1.00 95.12 93 VAL A N 1
ATOM 731 C CA . VAL A 1 93 ? 7.792 -7.101 3.816 1.00 95.12 93 VAL A CA 1
ATOM 732 C C . VAL A 1 93 ? 7.604 -6.562 2.392 1.00 95.12 93 VAL A C 1
ATOM 734 O O . VAL A 1 93 ? 8.567 -6.476 1.628 1.00 95.12 93 VAL A O 1
ATOM 737 N N . VAL A 1 94 ? 6.385 -6.132 2.047 1.00 93.94 94 VAL A N 1
ATOM 738 C CA . VAL A 1 94 ? 6.063 -5.475 0.767 1.00 93.94 94 VAL A CA 1
ATOM 739 C C . VAL A 1 94 ? 6.947 -4.248 0.542 1.00 93.94 94 VAL A C 1
ATOM 741 O O . VAL A 1 94 ? 7.531 -4.111 -0.536 1.00 93.94 94 VAL A O 1
ATOM 744 N N . ALA A 1 95 ? 7.077 -3.379 1.549 1.00 91.19 95 ALA A N 1
ATOM 745 C CA . ALA A 1 95 ? 7.873 -2.157 1.476 1.00 91.19 95 ALA A CA 1
ATOM 746 C C . ALA A 1 95 ? 9.366 -2.456 1.261 1.00 91.19 95 ALA A C 1
ATOM 748 O O . ALA A 1 95 ? 9.996 -1.846 0.396 1.00 91.19 95 ALA A O 1
ATOM 749 N N . LEU A 1 96 ? 9.923 -3.444 1.972 1.00 92.56 96 LEU A N 1
ATOM 750 C CA . LEU A 1 96 ? 11.317 -3.876 1.801 1.00 92.56 96 LEU A CA 1
ATOM 751 C C . LEU A 1 96 ? 11.582 -4.456 0.402 1.00 92.56 96 LEU A C 1
ATOM 753 O O . LEU A 1 96 ? 12.606 -4.152 -0.223 1.00 92.56 96 LEU A O 1
ATOM 757 N N . LEU A 1 97 ? 10.648 -5.251 -0.129 1.00 89.19 97 LEU A N 1
ATOM 758 C CA . LEU A 1 97 ? 10.722 -5.762 -1.502 1.00 89.19 97 LEU A CA 1
ATOM 759 C C . LEU A 1 97 ? 10.681 -4.620 -2.527 1.00 89.19 97 LEU A C 1
ATOM 761 O O . LEU A 1 97 ? 11.525 -4.575 -3.426 1.00 89.19 97 LEU A O 1
ATOM 765 N N . GLY A 1 98 ? 9.757 -3.667 -2.365 1.00 86.25 98 GLY A N 1
ATOM 766 C CA . GLY A 1 98 ? 9.649 -2.489 -3.231 1.00 86.25 98 GLY A CA 1
ATOM 767 C C . GLY A 1 98 ? 10.913 -1.625 -3.199 1.00 86.25 98 GLY A C 1
ATOM 768 O O . GLY A 1 98 ? 11.430 -1.229 -4.244 1.00 86.25 98 GLY A O 1
ATOM 769 N N . PHE A 1 99 ? 11.489 -1.419 -2.013 1.00 86.38 99 PHE A N 1
ATOM 770 C CA . PHE A 1 99 ? 12.759 -0.714 -1.842 1.00 86.38 99 PHE A CA 1
ATOM 771 C C . PHE A 1 99 ? 13.922 -1.433 -2.542 1.00 86.38 99 PHE A C 1
ATOM 773 O O . PHE A 1 99 ? 14.742 -0.808 -3.222 1.00 86.38 99 PHE A O 1
ATOM 780 N N . THR A 1 100 ? 13.969 -2.764 -2.461 1.00 86.19 100 THR A N 1
ATOM 781 C CA . THR A 1 100 ? 14.978 -3.575 -3.159 1.00 86.19 100 THR A CA 1
ATOM 782 C C . THR A 1 100 ? 14.852 -3.439 -4.681 1.00 86.19 100 THR A C 1
ATOM 784 O O . THR A 1 100 ? 15.855 -3.311 -5.382 1.00 86.19 100 THR A O 1
ATOM 787 N N . MET A 1 101 ? 13.633 -3.409 -5.227 1.00 83.12 101 MET A N 1
ATOM 788 C CA . MET A 1 101 ? 13.421 -3.142 -6.657 1.00 83.12 101 MET A CA 1
ATOM 789 C C . MET A 1 101 ? 13.872 -1.738 -7.053 1.00 83.12 101 MET A C 1
ATOM 791 O O . MET A 1 101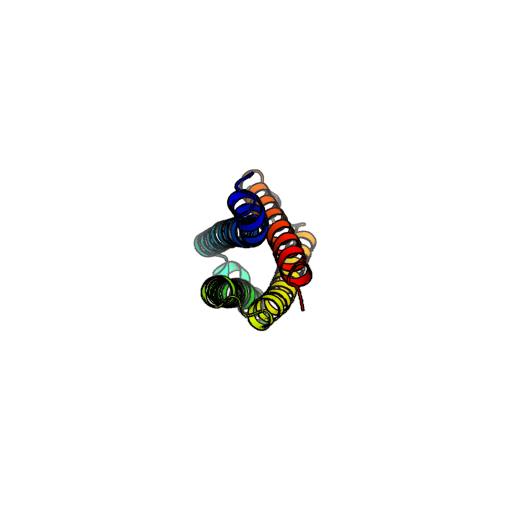 ? 14.562 -1.572 -8.060 1.00 83.12 101 MET A O 1
ATOM 795 N N . PHE A 1 102 ? 13.510 -0.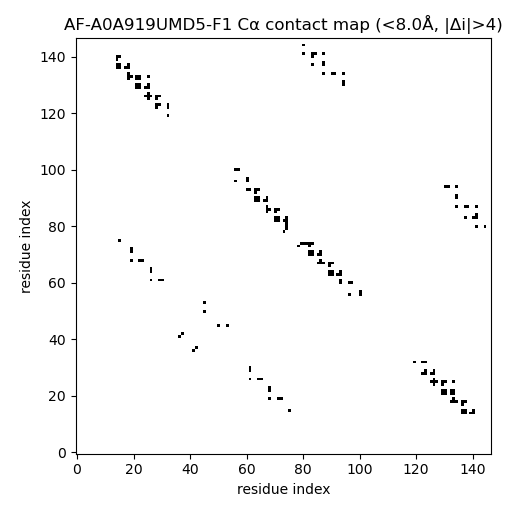737 -6.250 1.00 82.50 102 PHE A N 1
ATOM 796 C CA . PHE A 1 102 ? 13.825 0.664 -6.505 1.00 82.50 102 PHE A CA 1
ATOM 797 C C . PHE A 1 102 ? 15.338 0.924 -6.519 1.00 82.50 102 PHE A C 1
ATOM 799 O O . PHE A 1 102 ? 15.859 1.539 -7.450 1.00 82.50 102 PHE A O 1
ATOM 806 N N . THR A 1 103 ? 16.072 0.384 -5.543 1.00 81.25 103 THR A N 1
ATOM 807 C CA . THR A 1 103 ? 17.540 0.499 -5.477 1.00 81.25 103 THR A CA 1
ATOM 808 C C . THR A 1 103 ? 18.230 -0.198 -6.652 1.00 81.25 103 THR A C 1
ATOM 810 O O . THR A 1 103 ? 19.164 0.356 -7.236 1.00 81.25 103 THR A O 1
ATOM 813 N N . ARG A 1 104 ? 17.739 -1.369 -7.082 1.00 78.31 104 ARG A N 1
ATOM 814 C CA . ARG A 1 104 ? 18.249 -2.065 -8.280 1.00 78.31 104 ARG A CA 1
ATOM 815 C C . ARG A 1 104 ? 17.974 -1.284 -9.564 1.00 78.31 104 ARG A C 1
ATOM 817 O O . ARG A 1 104 ? 18.834 -1.247 -10.445 1.00 78.31 104 ARG A O 1
ATOM 824 N N . TRP A 1 105 ? 16.806 -0.652 -9.670 1.00 75.31 105 TRP A N 1
ATOM 825 C CA . TRP A 1 105 ? 16.458 0.210 -10.799 1.00 75.31 105 TRP A CA 1
ATOM 826 C C . TRP A 1 105 ? 17.379 1.437 -10.880 1.00 75.31 105 TRP A C 1
ATOM 828 O O . TRP A 1 105 ? 17.907 1.731 -11.954 1.00 75.31 105 TRP A O 1
ATOM 838 N N . LEU A 1 106 ? 17.662 2.090 -9.747 1.00 71.00 106 LEU A N 1
ATOM 839 C CA . LEU A 1 106 ? 18.618 3.201 -9.678 1.00 71.00 106 LEU A CA 1
ATOM 840 C C . LEU A 1 106 ? 20.052 2.765 -10.032 1.00 71.00 106 LEU A C 1
ATOM 842 O O . LEU A 1 106 ? 20.727 3.441 -10.813 1.00 71.00 106 LEU A O 1
ATOM 846 N N . GLY A 1 107 ? 20.505 1.623 -9.504 1.00 65.38 107 GLY A N 1
ATOM 847 C CA . GLY A 1 107 ? 21.856 1.094 -9.726 1.00 65.38 107 GLY A CA 1
ATOM 848 C C . GLY A 1 107 ? 22.121 0.605 -11.157 1.00 65.38 107 GLY A C 1
ATOM 849 O O . GLY A 1 107 ? 23.231 0.749 -11.665 1.00 65.38 107 GLY A O 1
ATOM 850 N N . GLY A 1 108 ? 21.107 0.088 -11.860 1.00 63.53 108 GLY A N 1
ATOM 851 C CA . GLY A 1 108 ? 21.222 -0.358 -13.259 1.00 63.53 108 GLY A CA 1
ATOM 852 C C . GLY A 1 108 ? 21.246 0.774 -14.302 1.00 63.53 108 GLY A C 1
ATOM 853 O O . GLY A 1 108 ? 21.437 0.527 -15.494 1.00 63.53 108 GLY A O 1
ATOM 854 N N . GLY A 1 109 ? 21.052 2.023 -13.871 1.00 52.06 109 GLY A N 1
ATOM 855 C CA . GLY A 1 109 ? 20.619 3.151 -14.697 1.00 52.06 109 GLY A CA 1
ATOM 856 C C . GLY A 1 109 ? 21.653 3.859 -15.580 1.00 52.06 109 GLY A C 1
ATOM 857 O O . GLY A 1 109 ? 21.358 4.959 -16.038 1.00 52.06 109 GLY A O 1
ATOM 858 N N . ARG A 1 110 ? 22.846 3.313 -15.864 1.00 51.41 110 ARG A N 1
ATOM 859 C CA . ARG A 1 110 ? 23.810 4.004 -16.759 1.00 51.41 110 ARG A CA 1
ATOM 860 C C . ARG A 1 110 ? 23.552 3.798 -18.261 1.00 51.41 110 ARG A C 1
ATOM 862 O O . ARG A 1 110 ? 23.963 4.655 -19.030 1.00 51.41 110 ARG A O 1
ATOM 869 N N . HIS A 1 111 ? 22.809 2.764 -18.673 1.00 48.72 111 HIS A N 1
ATOM 870 C CA . HIS A 1 111 ? 22.664 2.393 -20.097 1.00 48.72 111 HIS A CA 1
ATOM 871 C C . HIS A 1 111 ? 21.246 2.541 -20.700 1.00 48.72 111 HIS A C 1
ATOM 873 O O . HIS A 1 111 ? 21.087 2.364 -21.900 1.00 48.72 111 HIS A O 1
ATOM 879 N N . ALA A 1 112 ? 20.213 2.899 -19.924 1.00 48.75 112 ALA A N 1
ATOM 880 C CA . ALA A 1 112 ? 18.811 2.976 -20.397 1.00 48.75 112 ALA A CA 1
ATOM 881 C C . ALA A 1 112 ? 18.246 4.413 -20.453 1.00 48.75 112 ALA A C 1
ATOM 883 O O . ALA A 1 112 ? 17.043 4.649 -20.472 1.00 48.75 112 ALA A O 1
ATOM 884 N N . ARG A 1 113 ? 19.125 5.415 -20.430 1.00 54.22 113 ARG A N 1
ATOM 885 C CA . ARG A 1 113 ? 18.789 6.814 -20.123 1.00 54.22 113 ARG A CA 1
ATOM 886 C C . ARG A 1 113 ? 18.286 7.645 -21.318 1.00 54.22 113 ARG A C 1
ATOM 888 O O . ARG A 1 113 ? 18.209 8.861 -21.183 1.00 54.22 113 ARG A O 1
ATOM 895 N N . GLY A 1 114 ? 17.957 7.047 -22.461 1.00 51.44 114 GLY A N 1
ATOM 896 C CA . GLY A 1 114 ? 17.669 7.786 -23.701 1.00 51.44 114 GLY A CA 1
ATOM 897 C C . GLY A 1 114 ? 16.233 8.302 -23.859 1.00 51.44 114 GLY A C 1
ATOM 898 O O . GLY A 1 114 ? 16.051 9.479 -24.141 1.00 51.44 114 GLY A O 1
ATOM 899 N N . ALA A 1 115 ? 15.210 7.462 -23.654 1.00 48.31 115 ALA A N 1
ATOM 900 C CA . ALA A 1 115 ? 13.867 7.735 -24.202 1.00 48.31 115 ALA A CA 1
ATOM 901 C C . ALA A 1 115 ? 12.683 7.658 -23.207 1.00 48.31 115 ALA A C 1
ATOM 903 O O . ALA A 1 115 ? 11.578 8.072 -23.535 1.00 48.31 115 ALA A O 1
ATOM 904 N N . GLU A 1 116 ? 12.877 7.189 -21.970 1.00 52.88 116 GLU A N 1
ATOM 905 C CA . GLU A 1 116 ? 11.779 6.864 -21.029 1.00 52.88 116 GLU A CA 1
ATOM 906 C C . GLU A 1 116 ? 11.442 7.993 -20.017 1.00 52.88 116 GLU A C 1
ATOM 908 O O . GLU A 1 116 ? 10.826 7.751 -18.989 1.00 52.88 116 GLU A O 1
ATOM 913 N N . ARG A 1 117 ? 11.858 9.249 -20.231 1.00 54.41 117 ARG A N 1
ATOM 914 C CA . ARG A 1 117 ? 12.203 10.159 -19.111 1.00 54.41 117 ARG A CA 1
ATOM 915 C C . ARG A 1 117 ? 11.119 10.933 -18.339 1.00 54.41 117 ARG A C 1
ATOM 917 O O . ARG A 1 117 ? 11.459 11.393 -17.254 1.00 54.41 117 ARG A O 1
ATOM 924 N N . ARG A 1 118 ? 9.873 11.129 -18.790 1.00 50.78 118 ARG A N 1
ATOM 925 C CA . ARG A 1 118 ? 8.935 12.025 -18.048 1.00 50.78 118 ARG A CA 1
ATOM 926 C C . ARG A 1 118 ? 7.726 11.360 -17.391 1.00 50.78 118 ARG A C 1
ATOM 928 O O . ARG A 1 118 ? 7.249 11.864 -16.384 1.00 50.78 118 ARG A O 1
ATOM 935 N N . PHE A 1 119 ? 7.275 10.211 -17.890 1.00 52.31 119 PHE A N 1
ATOM 936 C CA . PHE A 1 119 ? 6.048 9.554 -17.409 1.00 52.31 119 PHE A CA 1
ATOM 937 C C . PHE A 1 119 ? 6.265 8.363 -16.441 1.00 52.31 119 PHE A C 1
ATOM 939 O O . PHE A 1 119 ? 5.479 8.197 -15.514 1.00 52.31 119 PHE A O 1
ATOM 946 N N . PRO A 1 120 ? 7.296 7.504 -16.598 1.00 68.75 120 PRO A N 1
ATOM 947 C CA . PRO A 1 120 ? 7.563 6.384 -15.686 1.00 68.75 120 PRO A CA 1
ATOM 948 C C . PRO A 1 120 ? 8.113 6.820 -14.331 1.00 68.75 120 PRO A C 1
ATOM 950 O O . PRO A 1 120 ? 7.664 6.301 -13.319 1.00 68.75 120 PRO A O 1
ATOM 953 N N . THR A 1 121 ? 9.033 7.788 -14.294 1.00 76.56 121 THR A N 1
ATOM 954 C CA . THR A 1 121 ? 9.636 8.244 -13.032 1.00 76.56 121 THR A CA 1
ATOM 955 C C . THR A 1 121 ? 8.590 8.845 -12.105 1.00 76.56 121 THR A C 1
ATOM 957 O O . THR A 1 121 ? 8.549 8.489 -10.935 1.00 76.56 121 THR A O 1
ATOM 960 N N . LEU A 1 122 ? 7.695 9.684 -12.641 1.00 80.69 122 LEU A N 1
ATOM 961 C CA . LEU A 1 122 ? 6.599 10.262 -11.867 1.00 80.69 122 LEU A CA 1
ATOM 962 C C . LEU A 1 122 ? 5.702 9.165 -11.280 1.00 80.69 122 LE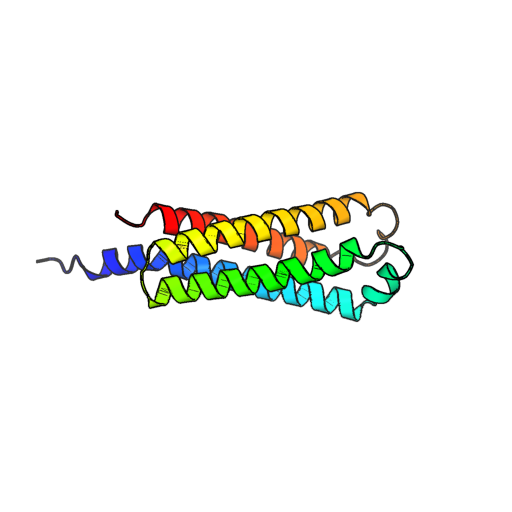U A C 1
ATOM 964 O O . LEU A 1 122 ? 5.425 9.185 -10.088 1.00 80.69 122 LEU A O 1
ATOM 968 N N . ALA A 1 123 ? 5.303 8.178 -12.087 1.00 83.38 123 ALA A N 1
ATOM 969 C CA . ALA A 1 123 ? 4.485 7.062 -11.617 1.00 83.38 123 ALA A CA 1
ATOM 970 C C . ALA A 1 123 ? 5.199 6.209 -10.548 1.00 83.38 123 ALA A C 1
ATOM 972 O O . ALA A 1 123 ? 4.569 5.813 -9.574 1.00 83.38 123 ALA A O 1
ATOM 973 N N . VAL A 1 124 ? 6.509 5.968 -10.679 1.00 85.50 124 VAL A N 1
ATOM 974 C CA . VAL A 1 124 ? 7.312 5.260 -9.663 1.00 85.50 124 VAL A CA 1
ATOM 975 C C . VAL A 1 124 ? 7.400 6.065 -8.365 1.00 85.50 124 VAL A C 1
ATOM 977 O O . VAL A 1 124 ? 7.212 5.504 -7.289 1.00 85.50 124 VAL A O 1
ATOM 980 N N . THR A 1 125 ? 7.639 7.376 -8.448 1.00 85.81 125 THR A N 1
ATOM 981 C CA . THR A 1 125 ? 7.662 8.260 -7.275 1.00 85.81 125 THR A CA 1
ATOM 982 C C . THR A 1 125 ? 6.297 8.313 -6.594 1.00 85.81 125 THR A C 1
ATOM 984 O O . THR A 1 125 ? 6.233 8.198 -5.374 1.00 85.81 125 THR A O 1
ATOM 987 N N . LEU A 1 126 ? 5.208 8.424 -7.362 1.00 88.50 126 LEU A N 1
ATOM 988 C CA . LEU A 1 126 ? 3.840 8.398 -6.839 1.00 88.50 126 LEU A CA 1
ATOM 989 C C . LEU A 1 126 ? 3.513 7.061 -6.169 1.00 88.50 126 LEU A C 1
ATOM 991 O O . LEU A 1 126 ? 2.944 7.055 -5.084 1.00 88.50 126 LEU A O 1
ATOM 995 N N . HIS A 1 127 ? 3.910 5.940 -6.775 1.00 90.50 127 HIS A N 1
ATOM 996 C CA . HIS A 1 127 ? 3.754 4.616 -6.177 1.00 90.50 127 HIS A CA 1
ATOM 997 C C . HIS A 1 127 ? 4.513 4.501 -4.851 1.00 90.50 127 HIS A C 1
ATOM 999 O O . HIS A 1 127 ? 3.942 4.068 -3.853 1.00 90.50 127 HIS A O 1
ATOM 1005 N N . GLY A 1 128 ? 5.778 4.934 -4.823 1.00 87.62 128 GLY A N 1
ATOM 1006 C CA . GLY A 1 128 ? 6.597 4.927 -3.612 1.00 87.62 128 GLY A CA 1
ATOM 1007 C C . GLY A 1 128 ? 6.012 5.808 -2.509 1.00 87.62 128 GLY A C 1
ATOM 1008 O O . GLY A 1 128 ? 5.896 5.361 -1.371 1.00 87.62 128 GLY A O 1
ATOM 1009 N N . LEU A 1 129 ? 5.580 7.026 -2.847 1.00 91.31 129 LEU A N 1
ATOM 1010 C CA . LEU A 1 129 ? 4.949 7.941 -1.897 1.00 91.31 129 LEU A CA 1
ATOM 1011 C C . LEU A 1 129 ? 3.644 7.359 -1.347 1.00 91.31 129 LEU A C 1
ATOM 1013 O O . LEU A 1 129 ? 3.465 7.329 -0.135 1.00 91.31 129 LEU A O 1
ATOM 1017 N N . ALA A 1 130 ? 2.776 6.834 -2.216 1.00 90.12 130 ALA A N 1
ATOM 1018 C CA . ALA A 1 130 ? 1.535 6.186 -1.805 1.00 90.12 130 ALA A CA 1
ATOM 1019 C C . ALA A 1 130 ? 1.800 4.970 -0.900 1.00 90.12 130 ALA A C 1
ATOM 1021 O O . ALA A 1 130 ? 1.103 4.786 0.095 1.00 90.12 130 ALA A O 1
ATOM 1022 N N . GLY A 1 131 ? 2.840 4.181 -1.193 1.00 89.12 131 GLY A N 1
ATOM 1023 C CA . GLY A 1 131 ? 3.273 3.064 -0.353 1.00 89.12 131 GLY A CA 1
ATOM 1024 C C . GLY A 1 131 ? 3.758 3.506 1.032 1.00 89.12 131 GLY A C 1
ATOM 1025 O O . GLY A 1 131 ? 3.358 2.916 2.033 1.00 89.12 131 GLY A O 1
ATOM 1026 N N . VAL A 1 132 ? 4.562 4.571 1.113 1.00 91.81 132 VAL A N 1
ATOM 1027 C CA . VAL A 1 132 ? 5.011 5.150 2.394 1.00 91.81 132 VAL A CA 1
ATOM 1028 C C . VAL A 1 132 ? 3.830 5.711 3.184 1.00 91.81 132 VAL A C 1
ATOM 1030 O O . VAL A 1 132 ? 3.719 5.453 4.381 1.00 91.81 132 VAL A O 1
ATOM 1033 N N . SER A 1 133 ? 2.918 6.430 2.527 1.00 93.19 133 SER A N 1
ATOM 1034 C CA . SER A 1 133 ? 1.697 6.928 3.163 1.00 93.19 133 SER A CA 1
ATOM 1035 C C . SER A 1 133 ? 0.852 5.780 3.713 1.00 93.19 133 SER A C 1
ATOM 1037 O O . SER A 1 133 ? 0.468 5.828 4.877 1.00 93.19 133 SER A O 1
ATOM 1039 N N . ALA A 1 134 ? 0.618 4.726 2.925 1.00 91.94 134 ALA A N 1
ATOM 1040 C CA . ALA A 1 134 ? -0.105 3.540 3.376 1.00 91.94 134 ALA A CA 1
ATOM 1041 C C . ALA A 1 134 ? 0.577 2.891 4.589 1.00 91.94 134 ALA A C 1
ATOM 1043 O O . ALA A 1 134 ? -0.091 2.596 5.573 1.00 91.94 134 ALA A O 1
ATOM 1044 N N . PHE A 1 135 ? 1.905 2.740 4.561 1.00 93.62 135 PHE A N 1
ATOM 1045 C CA . PHE A 1 135 ? 2.675 2.185 5.676 1.00 93.62 135 PHE A CA 1
ATOM 1046 C C . PHE A 1 135 ? 2.485 2.984 6.970 1.00 93.62 135 PHE A C 1
ATOM 1048 O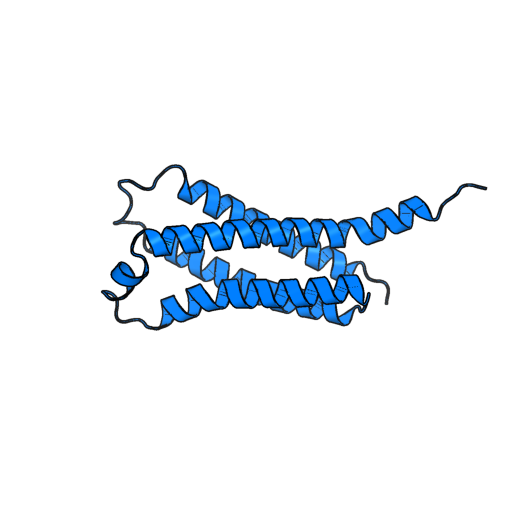 O . PHE A 1 135 ? 2.160 2.412 8.010 1.00 93.62 135 PHE A O 1
ATOM 1055 N N . VAL A 1 136 ? 2.645 4.309 6.901 1.00 94.75 136 VAL A N 1
ATOM 1056 C CA . VAL A 1 136 ? 2.481 5.195 8.061 1.00 94.75 136 VAL A CA 1
ATOM 1057 C C . VAL A 1 136 ? 1.046 5.146 8.580 1.00 94.75 136 VAL A C 1
ATOM 1059 O O . VAL A 1 136 ? 0.837 5.005 9.780 1.00 94.75 136 VAL A O 1
ATOM 1062 N N . LEU A 1 137 ? 0.052 5.212 7.693 1.00 93.19 137 LEU A N 1
ATOM 1063 C CA . LEU A 1 137 ? -1.359 5.196 8.077 1.00 93.19 137 LEU A CA 1
ATOM 1064 C C . LEU A 1 137 ? -1.772 3.863 8.715 1.00 93.19 137 LEU A C 1
ATOM 1066 O O . LEU A 1 137 ? -2.472 3.867 9.724 1.00 93.19 137 LEU A O 1
ATOM 1070 N N . VAL A 1 138 ? -1.307 2.734 8.171 1.00 91.06 138 VAL A N 1
ATOM 1071 C CA . VAL A 1 138 ? -1.535 1.395 8.738 1.00 91.06 138 VAL A CA 1
ATOM 1072 C C . VAL A 1 138 ? -0.893 1.273 10.119 1.00 91.06 138 VAL A C 1
ATOM 1074 O O . VAL A 1 138 ? -1.533 0.769 11.041 1.00 91.06 138 VAL A O 1
ATOM 1077 N N . LEU A 1 139 ? 0.337 1.771 10.291 1.00 92.19 139 LEU A N 1
ATOM 1078 C CA . LEU A 1 139 ? 1.017 1.778 11.587 1.00 92.19 139 LEU A CA 1
ATOM 1079 C C . LEU A 1 139 ? 0.246 2.608 12.618 1.00 92.19 139 LEU A C 1
ATOM 1081 O O . LEU A 1 139 ? -0.048 2.112 13.704 1.00 92.19 139 LEU A O 1
ATOM 1085 N N . LEU A 1 140 ? -0.119 3.843 12.262 1.00 91.44 140 LEU A N 1
ATOM 1086 C CA . LEU A 1 140 ? -0.893 4.733 13.128 1.00 91.44 140 LEU A CA 1
ATOM 1087 C C . LEU A 1 140 ? -2.207 4.072 13.548 1.00 91.44 140 LEU A C 1
ATOM 1089 O O . LEU A 1 140 ? -2.501 3.996 14.742 1.00 91.44 140 LEU A O 1
ATOM 1093 N N . ALA A 1 141 ? -2.945 3.523 12.583 1.00 89.06 141 ALA A N 1
ATOM 1094 C CA . ALA A 1 141 ? -4.185 2.809 12.838 1.00 89.06 141 ALA A CA 1
ATOM 1095 C C . ALA A 1 141 ? -3.979 1.594 13.756 1.00 89.06 141 ALA A C 1
ATOM 1097 O O . ALA A 1 141 ? -4.751 1.437 14.691 1.00 89.06 141 ALA A O 1
ATOM 1098 N N . ALA A 1 142 ? -2.933 0.780 13.567 1.00 88.44 142 ALA A N 1
ATOM 1099 C CA . ALA A 1 142 ? -2.653 -0.382 14.418 1.00 88.44 142 ALA A CA 1
ATOM 1100 C C . ALA A 1 142 ? -2.253 -0.003 15.860 1.00 88.44 142 ALA A C 1
ATOM 1102 O O . ALA A 1 142 ? -2.604 -0.708 16.814 1.00 88.44 142 ALA A O 1
ATOM 1103 N N . THR A 1 143 ? -1.533 1.111 16.034 1.00 89.50 143 THR A N 1
ATOM 1104 C CA . THR A 1 143 ? -1.127 1.621 17.356 1.00 89.50 143 THR 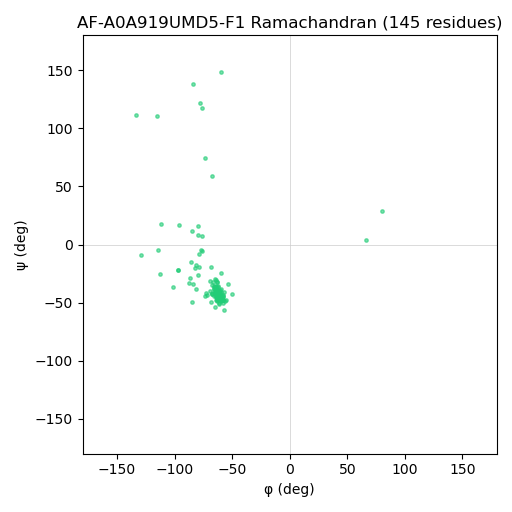A CA 1
ATOM 1105 C C . THR A 1 143 ? -2.233 2.373 18.091 1.00 89.50 143 THR A C 1
ATOM 1107 O O . THR A 1 143 ? -2.230 2.384 19.319 1.00 89.50 143 THR A O 1
ATOM 1110 N N . GLY A 1 144 ? -3.1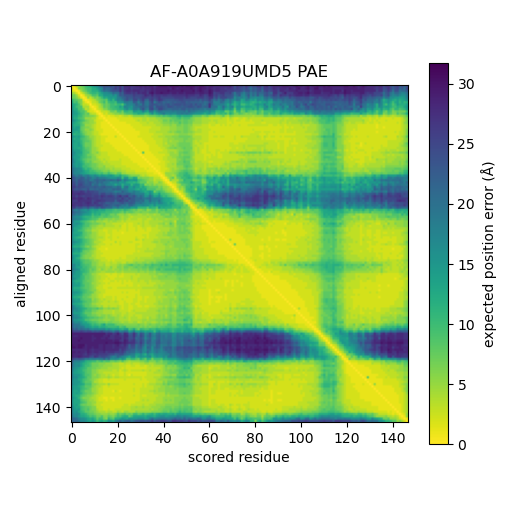88 2.959 17.363 1.00 83.38 144 GLY A N 1
ATOM 1111 C CA . GLY A 1 144 ? -4.328 3.686 17.926 1.00 83.38 144 GLY A CA 1
ATOM 1112 C C . GLY A 1 144 ? -5.438 2.789 18.484 1.00 83.38 144 GLY A C 1
ATOM 1113 O O . GLY A 1 144 ? -6.391 3.303 19.061 1.00 83.38 144 GLY A O 1
ATOM 1114 N N . ILE A 1 145 ? -5.332 1.464 18.328 1.00 78.25 145 ILE A N 1
ATOM 1115 C CA . ILE A 1 145 ? -6.337 0.508 18.812 1.00 78.25 145 ILE A CA 1
ATOM 1116 C C . ILE A 1 145 ? -6.195 0.356 20.338 1.00 78.25 145 ILE A C 1
ATOM 1118 O O . ILE A 1 145 ? -5.139 -0.115 20.788 1.00 78.25 145 ILE A O 1
ATOM 1122 N N . PRO A 1 146 ? -7.222 0.712 21.139 1.00 69.25 146 PRO A N 1
ATOM 1123 C CA . PRO A 1 146 ? -7.204 0.483 22.581 1.00 69.25 146 PRO A CA 1
ATOM 1124 C C . PRO A 1 146 ? -7.050 -1.014 22.894 1.00 69.25 146 PRO A C 1
ATOM 1126 O O . PRO A 1 146 ? -7.433 -1.870 22.094 1.00 69.25 146 PRO A O 1
ATOM 1129 N N . ARG A 1 147 ? -6.386 -1.320 24.015 1.00 59.97 147 ARG A N 1
ATOM 1130 C CA . ARG A 1 147 ? -6.053 -2.699 24.405 1.00 59.97 147 ARG A CA 1
ATOM 1131 C C . ARG A 1 147 ? -7.280 -3.512 24.776 1.00 59.97 147 ARG A C 1
ATOM 1133 O O . ARG A 1 147 ? -8.168 -2.939 25.440 1.00 59.97 147 ARG A O 1
#

Mean predicted aligned error: 8.84 Å

Sequence (147 aa):
MRPMGGETYREGAFVPIVALAAWLLAAFVGIYLLYRWLSGGGLRRQDTKVTRFPIALIFSHPVLAVTGLGVWAAFLTTGQRWYAWAAFFVLTVVALLGFTMFTRWLGGGRHARGAERRFPTLAVTLHGLAGVSAFVLVLLAATGIPR

pLDDT: mean 79.53, std 15.17, range [47.53, 95.62]

Solvent-accessible surface area (backbone atoms only — not comparable to full-atom values): 8028 Å² total; per-residue (Å²): 138,78,83,74,64,62,60,56,52,50,58,67,51,41,46,54,50,51,18,50,53,31,39,49,52,17,50,53,45,47,52,51,52,50,50,52,40,52,75,70,42,43,63,70,68,41,70,81,45,99,54,75,64,63,59,57,50,65,52,46,34,58,52,42,45,51,51,21,49,51,35,38,50,50,16,75,75,67,69,44,68,66,34,37,50,52,18,43,54,40,45,49,54,28,50,53,48,50,50,53,52,52,52,51,55,63,71,63,50,85,81,70,79,83,81,66,80,75,66,57,56,54,48,50,51,50,24,51,51,25,43,52,51,17,52,51,30,42,49,52,43,50,68,68,55,80,132